Protein AF-A0A351YDF7-F1 (afdb_monomer_lite)

Sequence (117 aa):
TDFERWIYVLKNMEKLQRLPFKARNAVFQRLEQIVDIAAMSKEDRMKYDESIKVYRDKLAVTAYAEEKGRAEGLAEGMEKGQEERLKNARGMKAAGIATDLIAQITGLSPEAVEQLT

Foldseek 3Di:
DVVVVVVVCVVCVVVLVVDDPVVSVVVVVVVVVVCVQVVDDPVVVVVVVVVVVVVVVVVVVVVVVVVVVVVVVVVVVVVVLVVVLLVVLLVCVVVVHDLVVSCVVSVNDSVVSVPRD

Secondary structure (DSSP, 8-state):
-HHHHHHHHHHTHHHHHTS-HHHHHHHHHHHHHHHHHHSS-HHHHHHHHHHHHHHHHHHHHHHHHHHHHHHHHHHHHHHHHHHHHHHHHHHHHHTT--HHHHHHHHT--HHHHHT--

pLDDT: mean 85.79, std 12.12, range [59.44, 98.5]

Structure (mmCIF, N/CA/C/O backbone):
data_AF-A0A351YDF7-F1
#
_entry.id   AF-A0A351YDF7-F1
#
loop_
_atom_site.group_PDB
_atom_site.id
_atom_site.type_symbol
_atom_site.label_atom_id
_atom_site.label_alt_id
_atom_site.label_comp_id
_atom_site.label_asym_id
_atom_site.label_entity_id
_atom_site.label_seq_id
_atom_site.pdbx_PDB_ins_code
_atom_site.Cartn_x
_atom_site.Cartn_y
_atom_site.Cartn_z
_atom_site.occupancy
_atom_site.B_iso_or_equiv
_atom_site.auth_seq_id
_atom_site.auth_comp_id
_atom_site.auth_asym_id
_atom_site.auth_atom_id
_atom_site.pdbx_PDB_model_num
ATOM 1 N N . THR A 1 1 ? 19.325 -15.451 -35.420 1.00 68.62 1 THR A N 1
ATOM 2 C CA . THR A 1 1 ? 19.918 -14.225 -34.827 1.00 68.62 1 THR A CA 1
ATOM 3 C C . THR A 1 1 ? 19.257 -12.984 -35.415 1.00 68.62 1 THR A C 1
ATOM 5 O O . THR A 1 1 ? 18.561 -13.106 -36.420 1.00 68.62 1 THR A O 1
ATOM 8 N N . ASP A 1 2 ? 19.441 -11.793 -34.832 1.00 63.03 2 ASP A N 1
ATOM 9 C CA . ASP A 1 2 ? 18.916 -10.549 -35.433 1.00 63.03 2 ASP A CA 1
ATOM 10 C C . ASP A 1 2 ? 19.488 -10.316 -36.838 1.00 63.03 2 ASP A C 1
ATOM 12 O O . ASP A 1 2 ? 18.772 -9.888 -37.737 1.00 63.03 2 ASP A O 1
ATOM 16 N N . PHE A 1 3 ? 20.731 -10.743 -37.071 1.00 59.44 3 PHE A N 1
ATOM 17 C CA . PHE A 1 3 ? 21.356 -10.775 -38.391 1.00 59.44 3 PHE A CA 1
ATOM 18 C C . PHE A 1 3 ? 20.570 -11.620 -39.415 1.00 59.44 3 PHE A C 1
ATOM 20 O O . PHE A 1 3 ? 20.292 -11.156 -40.516 1.00 59.44 3 PHE A O 1
ATOM 27 N N . GLU A 1 4 ? 20.126 -12.829 -39.061 1.00 68.88 4 GLU A N 1
ATOM 28 C CA . GLU A 1 4 ? 19.315 -13.672 -39.959 1.00 68.88 4 GLU A CA 1
ATOM 29 C C . GLU A 1 4 ? 17.933 -13.071 -40.247 1.00 68.88 4 GLU A C 1
ATOM 31 O O . GLU A 1 4 ? 17.423 -13.199 -41.362 1.00 68.88 4 GLU A O 1
ATOM 36 N N . ARG A 1 5 ? 17.339 -12.376 -39.268 1.00 73.50 5 ARG A N 1
ATOM 37 C CA . ARG A 1 5 ? 16.070 -11.653 -39.447 1.00 73.50 5 ARG A CA 1
ATOM 38 C C . ARG A 1 5 ? 16.239 -10.480 -40.413 1.00 73.50 5 ARG A C 1
ATOM 40 O O . ARG A 1 5 ? 15.406 -10.314 -41.300 1.00 73.50 5 ARG A O 1
ATOM 47 N N . TRP A 1 6 ? 17.340 -9.734 -40.310 1.00 70.62 6 TRP A N 1
ATOM 48 C CA . TRP A 1 6 ? 17.693 -8.671 -41.257 1.00 70.62 6 TRP A CA 1
ATOM 49 C C . TRP A 1 6 ? 17.908 -9.202 -42.673 1.00 70.62 6 TRP A C 1
ATOM 51 O O . TRP A 1 6 ? 17.323 -8.682 -43.623 1.00 70.62 6 TRP A O 1
ATOM 61 N N . ILE A 1 7 ? 18.663 -10.293 -42.823 1.00 76.62 7 ILE A N 1
ATOM 62 C CA . ILE A 1 7 ? 18.855 -10.953 -44.120 1.00 76.62 7 ILE A CA 1
ATOM 63 C C . ILE A 1 7 ? 17.520 -11.445 -44.695 1.00 76.62 7 ILE A C 1
ATOM 65 O O . ILE A 1 7 ? 17.286 -11.313 -45.896 1.00 76.62 7 ILE A O 1
ATOM 69 N N . TYR A 1 8 ? 16.619 -11.972 -43.865 1.00 80.19 8 TYR A N 1
ATOM 70 C CA . TYR A 1 8 ? 15.289 -12.392 -44.305 1.00 80.19 8 TYR A CA 1
ATOM 71 C C . TYR A 1 8 ? 14.435 -11.214 -44.795 1.00 80.19 8 TYR A C 1
ATOM 73 O O . TYR A 1 8 ? 13.813 -11.320 -45.854 1.00 80.19 8 TYR A O 1
ATOM 81 N N . VAL A 1 9 ? 14.423 -10.089 -44.073 1.00 76.38 9 VAL A N 1
ATOM 82 C CA . VAL A 1 9 ? 13.707 -8.870 -44.485 1.00 76.38 9 VAL A CA 1
ATOM 83 C C . VAL A 1 9 ? 14.245 -8.365 -45.823 1.00 76.38 9 VAL A C 1
ATOM 85 O O . VAL A 1 9 ? 13.465 -8.187 -46.758 1.00 76.38 9 VAL A O 1
ATOM 88 N N . LEU A 1 10 ? 15.570 -8.237 -45.955 1.00 75.00 10 LEU A N 1
ATOM 89 C CA . LEU A 1 10 ? 16.22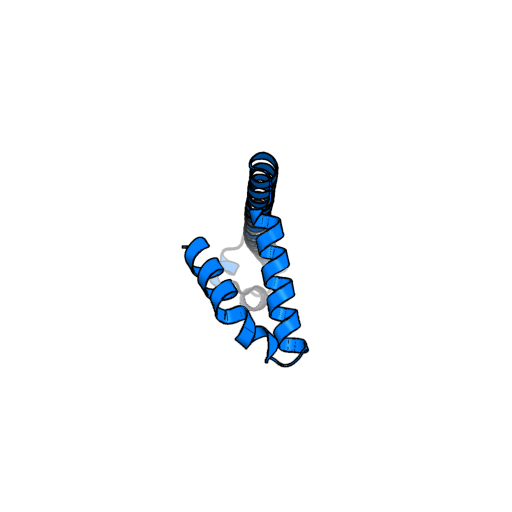7 -7.776 -47.182 1.00 75.00 10 LEU A CA 1
ATOM 90 C C . LEU A 1 10 ? 15.926 -8.689 -48.380 1.00 75.00 10 LEU A C 1
ATOM 92 O O . LEU A 1 10 ? 15.593 -8.207 -49.461 1.00 75.00 10 LEU A O 1
ATOM 96 N N . LYS A 1 11 ? 15.946 -10.012 -48.178 1.00 80.62 11 LYS A N 1
ATOM 97 C CA . LYS A 1 11 ? 15.604 -10.999 -49.217 1.00 80.62 11 LYS A CA 1
ATOM 98 C C . LYS A 1 11 ? 14.139 -10.956 -49.656 1.00 80.62 11 LYS A C 1
ATOM 100 O O . LYS A 1 11 ? 13.825 -11.420 -50.746 1.00 80.62 11 LYS A O 1
ATOM 105 N N . ASN A 1 12 ? 13.236 -10.428 -48.831 1.00 82.12 12 ASN A N 1
ATOM 106 C CA . ASN A 1 12 ? 11.803 -10.362 -49.128 1.00 82.12 12 ASN A CA 1
ATOM 107 C C . ASN A 1 12 ? 11.315 -8.931 -49.435 1.00 82.12 12 ASN A C 1
ATOM 109 O O . ASN A 1 12 ? 10.106 -8.699 -49.491 1.00 82.12 12 ASN A O 1
ATOM 113 N N . MET A 1 13 ? 12.224 -7.985 -49.700 1.00 74.75 13 MET A N 1
ATOM 114 C CA . MET A 1 13 ? 11.905 -6.575 -49.984 1.00 74.75 13 MET A CA 1
ATOM 115 C C . MET A 1 13 ? 10.949 -6.375 -51.165 1.00 74.75 13 MET A C 1
ATOM 117 O O . MET A 1 13 ? 10.066 -5.521 -51.116 1.00 74.75 13 MET A O 1
ATOM 121 N N . GLU A 1 14 ? 11.060 -7.199 -52.207 1.00 76.94 14 GLU A N 1
ATOM 122 C CA . GLU A 1 14 ? 10.157 -7.148 -53.362 1.00 76.94 14 GLU A CA 1
ATOM 123 C C . GLU A 1 14 ? 8.704 -7.476 -52.970 1.00 76.94 14 GLU A C 1
ATOM 125 O O . GLU A 1 14 ? 7.753 -6.868 -53.460 1.00 76.94 14 GLU A O 1
ATOM 130 N N . LYS A 1 15 ? 8.513 -8.394 -52.014 1.00 79.06 15 LYS A N 1
ATOM 131 C CA . LYS A 1 15 ? 7.184 -8.738 -51.488 1.00 79.06 15 LYS A CA 1
ATOM 132 C C . LYS A 1 15 ? 6.622 -7.614 -50.620 1.00 79.06 15 LYS A C 1
ATOM 134 O O . LYS A 1 15 ? 5.419 -7.372 -50.653 1.00 79.06 15 LYS A O 1
ATOM 139 N N . LEU A 1 16 ? 7.485 -6.893 -49.900 1.00 72.38 16 LEU A N 1
ATOM 140 C CA . LEU A 1 16 ? 7.093 -5.713 -49.124 1.00 72.38 16 LEU A CA 1
ATOM 141 C C . LEU A 1 16 ? 6.601 -4.571 -50.024 1.00 72.38 16 LEU A C 1
ATOM 143 O O . LEU A 1 16 ? 5.690 -3.841 -49.637 1.00 72.38 16 LEU A O 1
ATOM 147 N N . GLN A 1 17 ? 7.133 -4.443 -51.245 1.00 68.38 17 GLN A N 1
ATOM 148 C CA . GLN A 1 17 ? 6.652 -3.447 -52.209 1.00 68.38 17 GLN A CA 1
ATOM 149 C C . GLN A 1 17 ? 5.219 -3.704 -52.688 1.00 68.38 17 GLN A C 1
ATOM 151 O O . GLN A 1 17 ? 4.511 -2.742 -52.988 1.00 68.38 17 GLN A O 1
ATOM 156 N N . ARG A 1 18 ? 4.782 -4.972 -52.700 1.00 79.31 18 ARG A N 1
ATOM 157 C CA . ARG A 1 18 ? 3.436 -5.406 -53.114 1.00 79.31 18 ARG A CA 1
ATOM 158 C C . ARG A 1 18 ? 2.368 -5.239 -52.027 1.00 79.31 18 ARG A C 1
ATOM 160 O O . ARG A 1 18 ? 1.192 -5.466 -52.297 1.00 79.31 18 ARG A O 1
ATOM 167 N N . LEU A 1 19 ? 2.753 -4.861 -50.805 1.00 77.69 19 LEU A N 1
ATOM 168 C CA . LEU A 1 19 ? 1.805 -4.628 -49.718 1.00 77.69 19 LEU A CA 1
ATOM 169 C C . LEU A 1 19 ? 1.017 -3.321 -49.919 1.00 77.69 19 LEU A C 1
ATOM 171 O O . LEU A 1 19 ? 1.569 -2.340 -50.428 1.00 77.69 19 LEU A O 1
ATOM 175 N N . PRO A 1 20 ? -0.241 -3.256 -49.437 1.00 81.00 20 PRO A N 1
ATOM 176 C CA . PRO A 1 20 ? -0.983 -2.005 -49.356 1.00 81.00 20 PRO A CA 1
ATOM 177 C C . PRO A 1 20 ? -0.181 -0.944 -48.600 1.00 81.00 20 PRO A C 1
ATOM 179 O O . PRO A 1 20 ? 0.461 -1.245 -47.590 1.00 81.00 20 PRO A O 1
ATOM 182 N N . PHE A 1 21 ? -0.261 0.310 -49.051 1.00 69.94 21 PHE A N 1
ATOM 183 C CA . PHE A 1 21 ? 0.557 1.421 -48.550 1.00 69.94 21 PHE A CA 1
ATOM 184 C C . PHE A 1 21 ? 0.610 1.509 -47.014 1.00 69.94 21 PHE A C 1
ATOM 186 O O . PHE A 1 21 ? 1.689 1.657 -46.447 1.00 69.94 21 PHE A O 1
ATOM 193 N N . LYS A 1 22 ? -0.530 1.335 -46.330 1.00 73.81 22 LYS A N 1
ATOM 194 C CA . LYS A 1 22 ? -0.612 1.374 -44.859 1.00 73.81 22 LYS A CA 1
ATOM 195 C C . LYS A 1 22 ? 0.183 0.254 -44.173 1.00 73.81 22 LYS A C 1
ATOM 197 O O . LYS A 1 22 ? 0.869 0.516 -43.192 1.00 73.81 22 LYS A O 1
ATOM 202 N N . ALA A 1 23 ? 0.121 -0.972 -44.694 1.00 72.06 23 ALA A N 1
ATOM 203 C CA . ALA A 1 23 ? 0.849 -2.116 -44.141 1.00 72.06 23 ALA A CA 1
ATOM 204 C C . ALA A 1 23 ? 2.354 -2.002 -44.414 1.00 72.06 23 ALA A C 1
ATOM 206 O O . ALA A 1 23 ? 3.173 -2.263 -43.538 1.00 72.06 23 ALA A O 1
ATOM 207 N N . ARG A 1 24 ? 2.711 -1.531 -45.613 1.00 73.88 24 ARG A N 1
ATOM 208 C CA . ARG A 1 24 ? 4.094 -1.245 -45.991 1.00 73.88 24 ARG A CA 1
ATOM 209 C C . ARG A 1 24 ? 4.715 -0.183 -45.078 1.00 73.88 24 ARG A C 1
ATOM 211 O O . ARG A 1 24 ? 5.797 -0.399 -44.547 1.00 73.88 24 ARG A O 1
ATOM 218 N N . ASN A 1 25 ? 4.007 0.921 -44.842 1.00 73.44 25 ASN A N 1
ATOM 219 C CA . ASN A 1 25 ? 4.482 2.013 -43.991 1.00 73.44 25 ASN A CA 1
ATOM 220 C C . ASN A 1 25 ? 4.722 1.568 -42.536 1.00 73.44 25 ASN A C 1
ATOM 222 O O . ASN A 1 25 ? 5.747 1.898 -41.951 1.00 73.44 25 ASN A O 1
ATOM 226 N N . ALA A 1 26 ? 3.825 0.750 -41.974 1.00 75.62 26 ALA A N 1
ATOM 227 C CA . ALA A 1 26 ? 3.981 0.222 -40.616 1.00 75.62 26 ALA A CA 1
ATOM 228 C C . ALA A 1 26 ? 5.229 -0.669 -40.452 1.00 75.62 26 ALA A C 1
ATOM 230 O O . ALA A 1 26 ? 5.882 -0.640 -39.408 1.00 75.62 26 ALA A O 1
ATOM 231 N N . VAL A 1 27 ? 5.583 -1.445 -41.485 1.00 73.50 27 VAL A N 1
ATOM 232 C CA . VAL A 1 27 ? 6.805 -2.265 -41.491 1.00 73.50 27 VAL A CA 1
ATOM 233 C C . VAL A 1 27 ? 8.053 -1.381 -41.556 1.00 73.50 27 VAL A C 1
ATOM 235 O O . VAL A 1 27 ? 8.986 -1.611 -40.793 1.00 73.50 27 VAL A O 1
ATOM 238 N N . PHE A 1 28 ? 8.065 -0.345 -42.398 1.00 73.25 28 PHE A N 1
ATOM 239 C CA . PHE A 1 28 ? 9.208 0.571 -42.502 1.00 73.25 28 PHE A CA 1
ATOM 240 C C . PHE A 1 28 ? 9.446 1.385 -41.227 1.00 73.25 28 PHE A C 1
ATOM 242 O O . PHE A 1 28 ? 10.584 1.454 -40.777 1.00 73.25 28 PHE A O 1
ATOM 249 N N . GLN A 1 29 ? 8.391 1.882 -40.576 1.00 74.31 29 GLN A N 1
ATOM 250 C CA . GLN A 1 29 ? 8.515 2.589 -39.293 1.00 74.31 29 GLN A CA 1
ATOM 251 C C . GLN A 1 29 ? 9.124 1.710 -38.190 1.00 74.31 29 GLN A C 1
ATOM 253 O O . GLN A 1 29 ? 9.931 2.172 -37.387 1.00 74.31 29 GLN A O 1
ATOM 258 N N . ARG A 1 30 ? 8.768 0.420 -38.148 1.00 69.88 30 ARG A N 1
ATOM 259 C CA . ARG A 1 30 ? 9.381 -0.534 -37.210 1.00 69.88 30 ARG A CA 1
ATOM 260 C C . ARG A 1 30 ? 10.848 -0.797 -37.541 1.00 69.88 30 ARG A C 1
ATOM 262 O O . ARG A 1 30 ? 11.643 -0.943 -36.622 1.00 69.88 30 ARG A O 1
ATOM 269 N N . LEU A 1 31 ? 11.206 -0.871 -38.823 1.00 70.00 31 LEU A N 1
ATOM 270 C CA . LEU A 1 31 ? 12.594 -1.070 -39.243 1.00 70.00 31 LEU A CA 1
ATOM 271 C C . LEU A 1 31 ? 13.461 0.152 -38.918 1.00 70.00 31 LEU A C 1
ATOM 273 O O . LEU A 1 31 ? 14.552 -0.047 -38.398 1.00 70.00 31 LEU A O 1
ATOM 277 N N . GLU A 1 32 ? 12.970 1.377 -39.131 1.00 65.56 32 GLU A N 1
ATOM 278 C CA . GLU A 1 32 ? 13.661 2.617 -38.729 1.00 65.56 32 GLU A CA 1
ATOM 279 C C . GLU A 1 32 ? 13.977 2.624 -37.231 1.00 65.56 32 GLU A C 1
ATOM 281 O O . GLU A 1 32 ? 15.131 2.786 -36.853 1.00 65.56 32 GLU A O 1
ATOM 286 N N . GLN A 1 33 ? 12.995 2.313 -36.380 1.00 65.00 33 GLN A N 1
ATOM 287 C CA . GLN A 1 33 ? 13.200 2.250 -34.927 1.00 65.00 33 GLN A CA 1
ATOM 288 C C . GLN A 1 33 ? 14.258 1.217 -34.505 1.00 65.00 33 GLN A C 1
ATOM 290 O O . GLN A 1 33 ? 14.993 1.434 -33.544 1.00 65.00 33 GLN A O 1
ATOM 295 N N . ILE A 1 34 ? 14.337 0.073 -35.196 1.00 65.38 34 ILE A N 1
ATOM 296 C CA . ILE A 1 34 ? 15.332 -0.966 -34.886 1.00 65.38 34 ILE A CA 1
ATOM 297 C C . ILE A 1 34 ? 16.718 -0.552 -35.402 1.00 65.38 34 ILE A C 1
ATOM 299 O O . ILE A 1 34 ? 17.711 -0.816 -34.726 1.00 65.38 34 ILE A O 1
ATOM 303 N N . VAL A 1 35 ? 16.797 0.097 -36.570 1.00 63.12 35 VAL A N 1
ATOM 304 C CA . VAL A 1 35 ? 18.053 0.646 -37.103 1.00 63.12 35 VAL A CA 1
ATOM 305 C C . VAL A 1 35 ? 18.587 1.742 -36.189 1.00 63.12 35 VAL A C 1
ATOM 307 O O . VAL A 1 35 ? 19.770 1.698 -35.881 1.00 63.12 35 VAL A O 1
ATOM 310 N N . ASP A 1 36 ? 17.741 2.636 -35.675 1.00 63.09 36 ASP A N 1
ATOM 311 C CA . ASP A 1 36 ? 18.158 3.693 -34.745 1.00 63.09 36 ASP A CA 1
ATOM 312 C C . ASP A 1 36 ? 18.793 3.123 -33.472 1.00 63.09 36 ASP A C 1
ATOM 314 O O . ASP A 1 36 ? 19.830 3.608 -33.032 1.00 63.09 36 ASP A O 1
ATOM 318 N N . ILE A 1 37 ? 18.233 2.043 -32.915 1.00 60.75 37 ILE A N 1
ATOM 319 C CA . ILE A 1 37 ? 18.771 1.378 -31.716 1.00 60.75 37 ILE A CA 1
ATOM 320 C C . ILE A 1 37 ? 20.043 0.568 -32.034 1.00 60.75 37 ILE A C 1
ATOM 322 O O . ILE A 1 37 ? 20.966 0.505 -31.221 1.00 60.75 37 ILE A O 1
ATOM 326 N N . ALA A 1 38 ? 20.118 -0.067 -33.208 1.00 63.22 38 ALA A N 1
ATOM 327 C CA . ALA A 1 38 ? 21.276 -0.864 -33.622 1.00 63.22 38 ALA A CA 1
ATOM 328 C C . ALA A 1 38 ? 22.461 -0.012 -34.115 1.00 63.22 38 ALA A C 1
ATOM 330 O O . ALA A 1 38 ? 23.604 -0.459 -34.026 1.00 63.22 38 ALA A O 1
ATOM 331 N N . ALA A 1 39 ? 22.191 1.193 -34.623 1.00 66.44 39 ALA A N 1
ATOM 332 C CA . ALA A 1 39 ? 23.178 2.167 -35.083 1.00 66.44 39 ALA A CA 1
ATOM 333 C C . ALA A 1 39 ? 23.747 3.032 -33.946 1.00 66.44 39 ALA A C 1
ATOM 335 O O . ALA A 1 39 ? 24.691 3.789 -34.179 1.00 66.44 39 ALA A O 1
ATOM 336 N N . MET A 1 40 ? 23.209 2.917 -32.725 1.00 69.00 40 MET A N 1
ATOM 337 C CA . MET A 1 40 ? 23.759 3.600 -31.556 1.00 69.00 40 MET A CA 1
ATOM 338 C C . MET A 1 40 ? 25.225 3.219 -31.358 1.00 69.00 40 MET A C 1
ATOM 340 O O . MET A 1 40 ? 25.600 2.042 -31.430 1.00 69.00 40 MET A O 1
ATOM 344 N N . SER A 1 41 ? 26.059 4.213 -31.042 1.00 77.00 41 SER A N 1
ATOM 345 C CA . SER A 1 41 ? 27.410 3.930 -30.575 1.00 77.00 41 SER A CA 1
ATOM 346 C C . SER A 1 41 ? 27.338 3.067 -29.308 1.00 77.00 41 SER A C 1
ATOM 348 O O . SER A 1 41 ? 26.346 3.081 -28.572 1.00 77.00 41 SER A O 1
ATOM 350 N N . LYS A 1 42 ? 28.398 2.304 -29.019 1.00 78.19 42 LYS A N 1
ATOM 351 C CA . LYS A 1 42 ? 28.466 1.512 -27.779 1.00 78.19 42 LYS A CA 1
ATOM 352 C C . LYS A 1 42 ? 28.197 2.383 -26.544 1.00 78.19 42 LYS A C 1
ATOM 354 O O . LYS A 1 42 ? 27.549 1.924 -25.611 1.00 78.19 42 LYS A O 1
ATOM 359 N N . GLU A 1 43 ? 28.672 3.625 -26.564 1.00 80.69 43 GLU A N 1
ATOM 360 C CA . GLU A 1 43 ? 28.475 4.589 -25.485 1.00 80.69 43 GLU A CA 1
ATOM 361 C C . GLU A 1 43 ? 27.007 5.021 -25.356 1.00 80.69 43 GLU A C 1
ATOM 363 O O . GLU A 1 43 ? 26.458 5.005 -24.255 1.00 80.69 43 GLU A O 1
ATOM 368 N N . ASP A 1 44 ? 26.336 5.332 -26.466 1.00 75.81 44 ASP A N 1
ATOM 369 C CA . ASP A 1 44 ? 24.928 5.743 -26.432 1.00 75.81 44 ASP A CA 1
ATOM 370 C C . ASP A 1 44 ? 24.015 4.582 -26.032 1.00 75.81 44 ASP A C 1
ATOM 372 O O . ASP A 1 44 ? 23.057 4.772 -25.282 1.00 75.81 44 ASP A O 1
ATOM 376 N N . ARG A 1 45 ? 24.335 3.359 -26.469 1.00 77.94 45 ARG A N 1
ATOM 377 C CA . ARG A 1 45 ? 23.615 2.154 -26.048 1.00 77.94 45 ARG A CA 1
ATOM 378 C C . ARG A 1 45 ? 23.768 1.901 -24.548 1.00 77.94 45 ARG A C 1
ATOM 380 O O . ARG A 1 45 ? 22.790 1.558 -23.895 1.00 77.94 45 ARG A O 1
ATOM 387 N N . MET A 1 46 ? 24.961 2.121 -23.989 1.00 79.75 46 MET A N 1
ATOM 388 C CA . MET A 1 46 ? 25.182 2.034 -22.541 1.00 79.75 46 MET A CA 1
ATOM 389 C C . MET A 1 46 ? 24.359 3.078 -21.776 1.00 79.75 46 MET A C 1
ATOM 391 O O . MET A 1 46 ? 23.714 2.723 -20.792 1.00 79.75 46 MET A O 1
ATOM 395 N N . LYS A 1 47 ? 24.315 4.332 -22.250 1.00 78.00 47 LYS A N 1
ATOM 396 C CA . LYS A 1 47 ? 23.470 5.391 -21.661 1.00 78.00 47 LYS A CA 1
ATOM 397 C C . LYS A 1 47 ? 21.984 5.035 -21.733 1.00 78.00 47 LYS A C 1
ATOM 399 O O . LYS A 1 47 ? 21.244 5.257 -20.776 1.00 78.00 47 LYS A O 1
ATOM 404 N N . TYR A 1 48 ? 21.544 4.460 -22.850 1.00 75.69 48 TYR A N 1
ATOM 405 C CA . TYR A 1 48 ? 20.172 3.992 -23.009 1.00 75.69 48 TYR A CA 1
ATOM 406 C C . TYR A 1 48 ? 19.840 2.861 -22.029 1.00 75.69 48 TYR A C 1
ATOM 408 O O . TYR A 1 48 ? 18.869 2.976 -21.282 1.00 75.69 48 TYR A O 1
ATOM 416 N N . ASP A 1 49 ? 20.664 1.815 -21.957 1.00 79.50 49 ASP A N 1
ATOM 417 C CA . ASP A 1 49 ? 20.460 0.692 -21.036 1.00 79.50 49 ASP A CA 1
ATOM 418 C C . ASP A 1 49 ? 20.470 1.153 -19.566 1.00 79.50 49 ASP A C 1
ATOM 420 O O . ASP A 1 49 ? 19.634 0.718 -18.767 1.00 79.50 49 ASP A O 1
ATOM 424 N N . GLU A 1 50 ? 21.353 2.093 -19.213 1.00 85.62 50 GLU A N 1
ATOM 425 C CA . GLU A 1 50 ? 21.376 2.734 -17.896 1.00 85.62 50 GLU A CA 1
ATOM 426 C C . GLU A 1 50 ? 20.080 3.504 -17.620 1.00 85.62 50 GLU A C 1
ATOM 428 O O . GLU A 1 50 ? 19.482 3.336 -16.557 1.00 85.62 50 GLU A O 1
ATOM 433 N N . SER A 1 51 ? 19.580 4.281 -18.586 1.00 80.88 51 SER A N 1
ATOM 434 C CA . SER A 1 51 ? 18.317 5.014 -18.437 1.00 80.88 51 SER A CA 1
ATOM 435 C C . SER A 1 51 ? 17.124 4.078 -18.204 1.00 80.88 51 SER A C 1
ATOM 437 O O . SER A 1 51 ? 16.277 4.346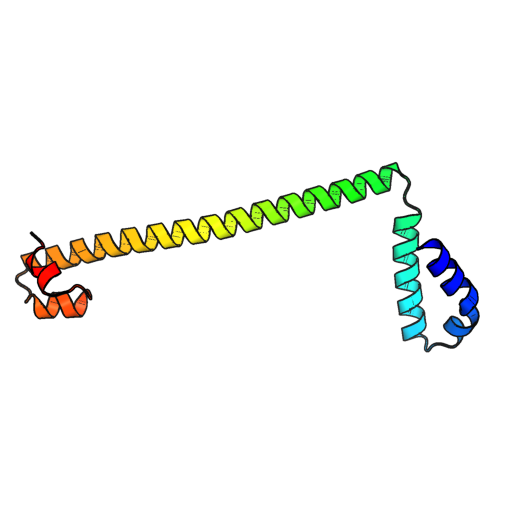 -17.347 1.00 80.88 51 SER A O 1
ATOM 439 N N . ILE A 1 52 ? 17.091 2.932 -18.894 1.00 82.50 52 ILE A N 1
ATOM 440 C CA . ILE A 1 52 ? 16.065 1.902 -18.709 1.00 82.50 52 ILE A CA 1
ATOM 441 C C . ILE A 1 52 ? 16.187 1.264 -17.325 1.00 82.50 52 ILE A C 1
ATOM 443 O O . ILE A 1 52 ? 15.167 1.028 -16.672 1.00 82.50 52 ILE A O 1
ATOM 447 N N . LYS A 1 53 ? 17.411 1.004 -16.854 1.00 89.69 53 LYS A N 1
ATOM 448 C CA . LYS A 1 53 ? 17.652 0.500 -15.498 1.00 89.69 53 LYS A CA 1
ATOM 449 C C . LYS A 1 53 ? 17.139 1.490 -14.452 1.00 89.69 53 LYS A C 1
ATOM 451 O O . LYS A 1 53 ? 16.345 1.096 -13.605 1.00 89.69 53 LYS A O 1
ATOM 456 N N . VAL A 1 54 ? 17.521 2.765 -14.542 1.00 88.19 54 VAL A N 1
ATOM 457 C CA . VAL A 1 54 ? 17.070 3.811 -13.608 1.00 88.19 54 VAL A CA 1
ATOM 458 C C . VAL A 1 54 ? 15.546 3.925 -13.602 1.00 88.19 54 VAL A C 1
ATOM 460 O O . VAL A 1 54 ? 14.935 4.012 -12.537 1.00 88.19 54 VAL A O 1
ATOM 463 N N . TYR A 1 55 ? 14.917 3.881 -14.777 1.00 85.06 55 TYR A N 1
ATOM 464 C CA . TYR A 1 55 ? 13.462 3.912 -14.887 1.00 85.06 55 TYR A CA 1
ATOM 465 C C . TYR A 1 55 ? 12.799 2.717 -14.185 1.00 85.06 55 TYR A C 1
ATOM 467 O O . TYR A 1 55 ? 11.846 2.903 -13.428 1.00 85.06 55 TYR A O 1
ATOM 475 N N . ARG A 1 56 ? 13.317 1.499 -14.392 1.00 85.88 56 ARG A N 1
ATOM 476 C CA . ARG A 1 56 ? 12.804 0.277 -13.749 1.00 85.88 56 ARG A CA 1
ATOM 477 C C . ARG A 1 56 ? 13.003 0.289 -12.239 1.00 85.88 56 ARG A C 1
ATOM 479 O O . ARG A 1 56 ? 12.068 -0.045 -11.519 1.00 85.88 56 ARG A O 1
ATOM 486 N N . ASP A 1 57 ? 14.176 0.711 -11.774 1.00 94.88 57 ASP A N 1
ATOM 487 C CA . ASP A 1 57 ? 14.482 0.827 -10.346 1.00 94.88 57 ASP A CA 1
ATOM 488 C C . ASP A 1 57 ? 13.514 1.816 -9.684 1.00 94.88 57 ASP A C 1
ATOM 490 O O . ASP A 1 57 ? 12.904 1.504 -8.662 1.00 94.88 57 ASP A O 1
ATOM 494 N N . LYS A 1 58 ? 13.287 2.977 -10.313 1.00 92.56 58 LYS A N 1
ATOM 495 C CA . LYS A 1 58 ? 12.314 3.965 -9.833 1.00 92.56 58 LYS A CA 1
ATOM 496 C C . LYS A 1 58 ? 10.900 3.390 -9.785 1.00 92.56 58 LYS A C 1
ATOM 498 O O . LYS A 1 58 ? 10.220 3.560 -8.779 1.00 92.56 58 LYS A O 1
ATOM 503 N N . LEU A 1 59 ? 10.469 2.704 -10.844 1.00 89.50 59 LEU A N 1
ATOM 504 C CA . LEU A 1 59 ? 9.140 2.098 -10.904 1.00 89.50 59 LEU A CA 1
ATOM 505 C C . LEU A 1 59 ? 8.940 1.075 -9.776 1.00 89.50 59 LEU A C 1
ATOM 507 O O . LEU A 1 59 ? 7.911 1.103 -9.108 1.00 89.50 59 LEU A O 1
ATOM 511 N N . ALA A 1 60 ? 9.934 0.218 -9.533 1.00 92.94 60 ALA A N 1
ATOM 512 C CA . ALA A 1 60 ? 9.889 -0.780 -8.469 1.00 92.94 60 ALA A CA 1
ATOM 513 C C . ALA A 1 60 ? 9.844 -0.136 -7.074 1.00 92.94 60 ALA A C 1
ATOM 515 O O . ALA A 1 60 ? 9.027 -0.528 -6.244 1.00 92.94 60 ALA A O 1
ATOM 516 N N . VAL A 1 61 ? 10.678 0.881 -6.828 1.00 96.75 61 VAL A N 1
ATOM 517 C CA . VAL A 1 61 ? 10.700 1.611 -5.550 1.00 96.75 61 VAL A CA 1
ATOM 518 C C . VAL A 1 61 ? 9.372 2.321 -5.297 1.00 96.75 61 VAL A C 1
ATOM 520 O O . VAL A 1 61 ? 8.843 2.236 -4.191 1.00 96.75 61 VAL A O 1
ATOM 523 N N . THR A 1 62 ? 8.812 2.996 -6.305 1.00 94.25 62 THR A N 1
ATOM 524 C CA . THR A 1 62 ? 7.521 3.683 -6.172 1.00 94.25 62 THR A CA 1
ATOM 525 C C . THR A 1 62 ? 6.388 2.694 -5.916 1.00 94.25 62 THR A C 1
ATOM 527 O O . THR A 1 62 ? 5.640 2.889 -4.963 1.00 94.25 62 THR A O 1
ATOM 530 N N . ALA A 1 63 ? 6.304 1.604 -6.685 1.00 95.25 63 ALA A N 1
ATOM 531 C CA . ALA A 1 63 ? 5.275 0.584 -6.488 1.00 95.25 63 ALA A CA 1
ATOM 532 C C . ALA A 1 63 ? 5.346 -0.040 -5.084 1.00 95.25 63 ALA A C 1
ATOM 534 O O . ALA A 1 63 ? 4.327 -0.168 -4.409 1.00 95.25 63 ALA A O 1
ATOM 535 N N . TYR A 1 64 ? 6.555 -0.359 -4.613 1.00 97.38 64 TYR A N 1
ATOM 536 C CA . TYR A 1 64 ? 6.757 -0.875 -3.261 1.00 97.38 64 TYR A CA 1
ATOM 537 C C . TYR A 1 64 ? 6.345 0.138 -2.185 1.00 97.38 64 TYR A C 1
ATOM 539 O O . TYR A 1 64 ? 5.690 -0.229 -1.212 1.00 97.38 64 TYR A O 1
ATOM 547 N N . ALA A 1 65 ? 6.703 1.414 -2.351 1.00 98.06 65 ALA A N 1
ATOM 548 C CA . ALA A 1 65 ? 6.340 2.463 -1.401 1.00 98.06 65 ALA A CA 1
ATOM 549 C C . ALA A 1 65 ? 4.818 2.676 -1.323 1.00 98.06 65 ALA A C 1
ATOM 551 O O . ALA A 1 65 ? 4.281 2.818 -0.226 1.00 98.06 65 ALA A O 1
ATOM 552 N N . GLU A 1 66 ? 4.120 2.658 -2.461 1.00 97.69 66 GLU A N 1
ATOM 553 C CA . GLU A 1 66 ? 2.658 2.765 -2.519 1.00 97.69 66 GLU A CA 1
ATOM 554 C C . GLU A 1 66 ? 1.970 1.563 -1.866 1.00 97.69 66 GLU A C 1
ATOM 556 O O . GLU A 1 66 ? 1.051 1.730 -1.060 1.00 97.69 66 GLU A O 1
ATOM 561 N N . GLU A 1 67 ? 2.426 0.345 -2.171 1.00 97.88 67 GLU A N 1
ATOM 562 C CA . GLU A 1 67 ? 1.875 -0.871 -1.575 1.00 97.88 67 GLU A CA 1
ATOM 563 C C . GLU A 1 67 ? 2.083 -0.895 -0.060 1.00 97.88 67 GLU A C 1
ATOM 565 O O . GLU A 1 67 ? 1.131 -1.134 0.689 1.00 97.88 67 GLU A O 1
ATOM 570 N N . LYS A 1 68 ? 3.307 -0.593 0.386 1.00 98.06 68 LYS A N 1
ATOM 571 C CA . LYS A 1 68 ? 3.655 -0.525 1.802 1.00 98.06 68 LYS A CA 1
ATOM 572 C C . LYS A 1 68 ? 2.827 0.537 2.524 1.00 98.06 68 LYS A C 1
ATOM 574 O O . LYS A 1 68 ? 2.200 0.220 3.529 1.00 98.06 68 LYS A O 1
ATOM 579 N N . GLY A 1 69 ? 2.748 1.753 1.982 1.00 98.50 69 GLY A N 1
ATOM 580 C CA . GLY A 1 69 ? 1.971 2.839 2.582 1.00 98.50 69 GLY A CA 1
ATOM 581 C C . GLY A 1 69 ? 0.477 2.519 2.681 1.00 98.50 69 GLY A C 1
ATOM 582 O O . GLY A 1 69 ? -0.157 2.820 3.689 1.00 98.50 69 GLY A O 1
ATOM 583 N N . ARG A 1 70 ? -0.094 1.841 1.677 1.00 98.19 70 ARG A N 1
ATOM 584 C CA . ARG A 1 70 ? -1.487 1.371 1.727 1.00 98.19 70 ARG A CA 1
ATOM 585 C C . ARG A 1 70 ? -1.690 0.292 2.793 1.00 98.19 70 ARG A C 1
ATOM 587 O O . ARG A 1 70 ? -2.710 0.311 3.479 1.0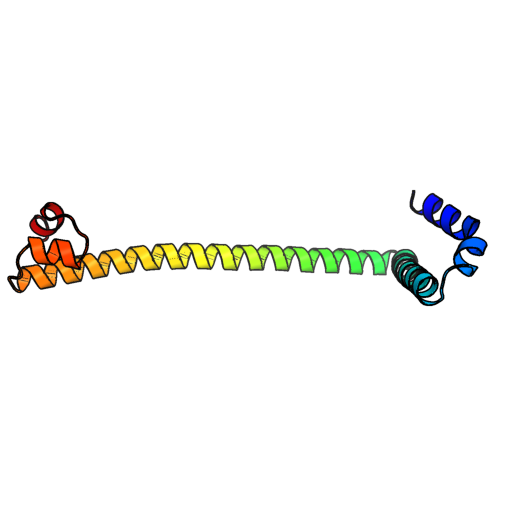0 98.19 70 ARG A O 1
ATOM 594 N N . ALA A 1 71 ? -0.760 -0.654 2.911 1.00 98.19 71 ALA A N 1
ATOM 595 C CA . ALA A 1 71 ? -0.834 -1.719 3.907 1.00 98.19 71 ALA A CA 1
ATOM 596 C C . ALA A 1 71 ? -0.714 -1.167 5.337 1.00 98.19 71 ALA A C 1
ATOM 598 O O . ALA A 1 71 ? -1.550 -1.488 6.179 1.00 98.19 71 ALA A O 1
ATOM 599 N N . GLU A 1 72 ? 0.266 -0.295 5.584 1.00 98.25 72 GLU A N 1
ATOM 600 C CA . GLU A 1 72 ? 0.462 0.380 6.873 1.00 98.25 72 GLU A CA 1
ATOM 601 C C . GLU A 1 72 ? -0.746 1.256 7.225 1.00 98.25 72 GLU A C 1
ATOM 603 O O . GLU A 1 72 ? -1.306 1.121 8.309 1.00 98.25 72 GLU A O 1
ATOM 608 N N . GLY A 1 73 ? -1.236 2.067 6.281 1.00 98.50 73 GLY A N 1
ATOM 609 C CA . GLY A 1 73 ? -2.412 2.910 6.499 1.00 98.50 73 GLY A CA 1
ATOM 610 C C . GLY A 1 73 ? -3.689 2.117 6.801 1.00 98.50 73 GLY A C 1
ATOM 611 O O . GLY A 1 73 ? -4.488 2.534 7.639 1.00 98.50 73 GLY A O 1
ATOM 612 N N . LEU A 1 74 ? -3.883 0.956 6.164 1.00 98.38 74 LEU A N 1
ATOM 613 C CA . LEU A 1 74 ? -5.008 0.071 6.473 1.00 98.38 74 LEU A CA 1
ATOM 614 C C . LEU A 1 74 ? -4.868 -0.549 7.868 1.00 98.38 74 LEU A C 1
ATOM 616 O O . LEU A 1 74 ? -5.847 -0.586 8.610 1.00 98.38 74 LEU A O 1
ATOM 620 N N . ALA A 1 75 ? -3.671 -1.022 8.223 1.00 98.25 75 ALA A N 1
ATOM 621 C CA . ALA A 1 75 ? -3.407 -1.610 9.532 1.00 98.25 75 ALA A CA 1
ATOM 622 C C . ALA A 1 75 ? -3.627 -0.587 10.658 1.00 98.25 75 ALA A C 1
ATOM 624 O O . ALA A 1 75 ? -4.414 -0.846 11.567 1.00 98.25 75 ALA A O 1
ATOM 625 N N . GLU A 1 76 ? -3.030 0.603 10.543 1.00 98.19 76 GLU A N 1
ATOM 626 C CA . GLU A 1 76 ? -3.234 1.694 11.501 1.00 98.19 76 GLU A CA 1
ATOM 627 C C . GLU A 1 76 ? -4.700 2.136 11.574 1.00 98.19 76 GLU A C 1
ATOM 629 O O . GLU A 1 76 ? -5.212 2.429 12.653 1.00 98.19 76 GLU A O 1
ATOM 634 N N . GLY A 1 77 ? -5.389 2.207 10.431 1.00 98.44 77 GLY A N 1
ATOM 635 C CA . GLY A 1 77 ? -6.800 2.580 10.379 1.00 98.44 77 GLY A CA 1
ATOM 636 C C . GLY A 1 77 ? -7.695 1.580 11.112 1.00 98.44 77 GLY A C 1
ATOM 637 O O . GLY A 1 77 ? -8.606 1.983 11.835 1.00 98.44 77 GLY A O 1
ATOM 638 N N . MET A 1 78 ? -7.411 0.283 10.972 1.00 97.75 78 MET A N 1
ATOM 639 C CA . MET A 1 78 ? -8.122 -0.776 11.691 1.00 97.75 78 MET A CA 1
ATOM 640 C C . MET A 1 78 ? -7.838 -0.740 13.194 1.00 97.75 78 MET A C 1
ATOM 642 O O . MET A 1 78 ? -8.770 -0.879 13.984 1.00 97.75 78 MET A O 1
ATOM 646 N N . GLU A 1 79 ? -6.586 -0.516 13.596 1.00 97.94 79 GLU A N 1
ATOM 647 C CA . GLU A 1 79 ? -6.199 -0.393 15.006 1.00 97.94 79 GLU A CA 1
ATOM 648 C C . GLU A 1 79 ? -6.885 0.809 15.668 1.00 97.94 79 GLU A C 1
ATOM 650 O O . GLU A 1 79 ? -7.628 0.640 16.635 1.00 97.94 79 GLU A O 1
ATOM 655 N N . LYS A 1 80 ? -6.754 2.006 15.081 1.00 98.00 80 LYS A N 1
ATOM 656 C CA . LYS A 1 80 ? -7.411 3.231 15.574 1.00 98.00 80 LYS A CA 1
ATOM 657 C C . LYS A 1 80 ? -8.934 3.085 15.602 1.00 98.00 80 LYS A C 1
ATOM 659 O O . LYS A 1 80 ? -9.586 3.506 16.556 1.00 98.00 80 LYS A O 1
ATOM 664 N N . GLY A 1 81 ? -9.513 2.463 14.573 1.00 97.56 81 GLY A N 1
ATOM 665 C CA . GLY A 1 81 ? -10.945 2.178 14.518 1.00 97.56 81 GLY A CA 1
ATOM 666 C C . GLY A 1 81 ? -11.401 1.241 15.639 1.00 97.56 81 GLY A C 1
ATOM 667 O O . GLY A 1 81 ? -12.444 1.473 16.251 1.00 97.56 81 GLY A O 1
ATOM 668 N N . GLN A 1 82 ? -10.608 0.216 15.953 1.00 96.38 82 GLN A N 1
ATOM 669 C CA . GLN A 1 82 ? -10.881 -0.706 17.052 1.00 96.38 82 GLN A CA 1
ATOM 670 C C . GLN A 1 82 ? -10.780 -0.016 18.419 1.00 96.38 82 GLN A C 1
ATOM 672 O O . GLN A 1 82 ? -11.641 -0.235 19.275 1.00 96.38 82 GLN A O 1
ATOM 677 N N . GLU A 1 83 ? -9.774 0.832 18.625 1.00 96.69 83 GLU A N 1
ATOM 678 C CA . GLU A 1 83 ? -9.611 1.602 19.860 1.00 96.69 83 GLU A CA 1
ATOM 679 C C . GLU A 1 83 ? -10.776 2.570 20.096 1.00 96.69 83 GLU A C 1
ATOM 681 O O . GLU A 1 83 ? -11.384 2.556 21.170 1.00 96.69 83 GLU A O 1
ATOM 686 N N . GLU A 1 84 ? -11.148 3.366 19.088 1.00 97.25 84 GLU A N 1
ATOM 687 C CA . GLU A 1 84 ? -12.280 4.293 19.199 1.00 97.25 84 GLU A CA 1
ATOM 688 C C . GLU A 1 84 ? -13.606 3.541 19.383 1.00 97.25 84 GLU A C 1
ATOM 690 O O . GLU A 1 84 ? -14.456 3.965 20.170 1.00 97.25 84 GLU A O 1
ATOM 695 N N . ARG A 1 85 ? -13.775 2.373 18.749 1.00 97.25 85 ARG A N 1
ATOM 696 C CA . ARG A 1 85 ? -1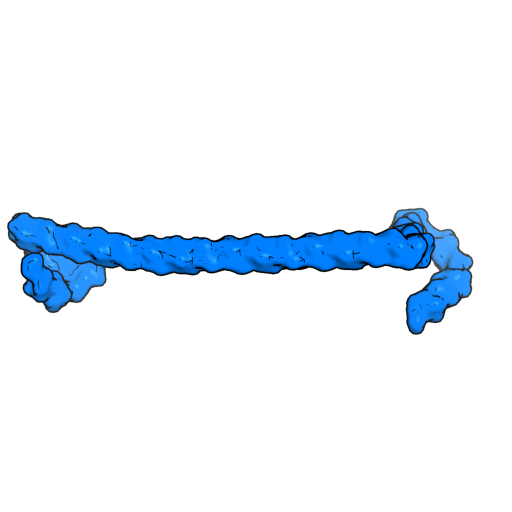4.936 1.496 18.970 1.00 97.25 85 ARG A CA 1
ATOM 697 C C . ARG A 1 85 ? -15.050 1.053 20.428 1.00 97.25 85 ARG A C 1
ATOM 699 O O . ARG A 1 85 ? -16.132 1.150 21.006 1.00 97.25 85 ARG A O 1
ATOM 706 N N . LEU A 1 86 ? -13.948 0.619 21.042 1.00 97.00 86 LEU A N 1
ATOM 707 C CA . LEU A 1 86 ? -13.915 0.215 22.454 1.00 97.00 86 LEU A CA 1
ATOM 708 C C . LEU A 1 86 ? -14.149 1.399 23.399 1.00 97.00 86 LEU A C 1
ATOM 710 O O . LEU A 1 86 ? -14.885 1.279 24.378 1.00 97.00 86 LEU A O 1
ATOM 714 N N . LYS A 1 87 ? -13.557 2.556 23.103 1.00 97.38 87 LYS A N 1
ATOM 715 C CA . LYS A 1 87 ? -13.757 3.796 23.863 1.00 97.38 87 LYS A CA 1
ATOM 716 C C . LYS A 1 87 ? -15.218 4.249 23.837 1.00 97.38 87 LYS A C 1
ATOM 718 O O . LYS A 1 87 ? -15.771 4.567 24.889 1.00 97.38 87 LYS A O 1
ATOM 723 N N . ASN A 1 88 ? -15.860 4.207 22.672 1.00 97.25 88 ASN A N 1
ATOM 724 C CA . ASN A 1 88 ? -17.280 4.523 22.533 1.00 97.25 88 ASN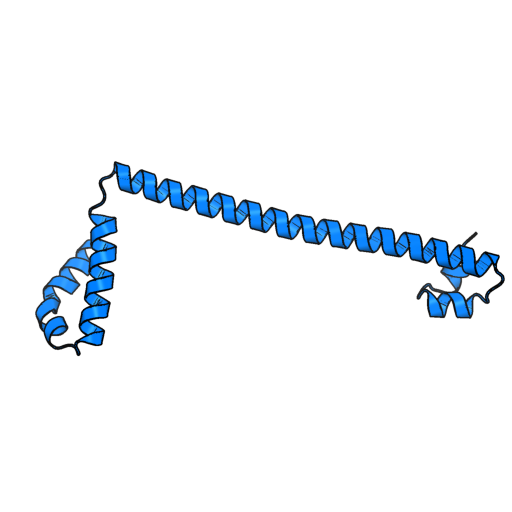 A CA 1
ATOM 725 C C . ASN A 1 88 ? -18.153 3.527 23.303 1.00 97.25 88 ASN A C 1
ATOM 727 O O . ASN A 1 88 ? -19.042 3.951 24.037 1.00 97.25 88 ASN A O 1
ATOM 731 N N . ALA A 1 89 ? -17.864 2.225 23.213 1.00 97.69 89 ALA A N 1
ATOM 732 C CA . ALA A 1 89 ? -18.579 1.198 23.971 1.00 97.69 89 ALA A CA 1
ATOM 733 C C . ALA A 1 89 ? -18.483 1.417 25.495 1.00 97.69 89 ALA A C 1
ATOM 735 O O . ALA A 1 89 ? -19.496 1.336 26.189 1.00 97.69 89 ALA A O 1
ATOM 736 N N . ARG A 1 90 ? -17.297 1.778 26.015 1.00 97.38 90 ARG A N 1
ATOM 737 C CA . ARG A 1 90 ? -17.116 2.160 27.431 1.00 97.38 90 ARG A CA 1
ATOM 738 C C . ARG A 1 90 ? -17.958 3.378 27.803 1.00 97.38 90 ARG A C 1
ATOM 740 O O . ARG A 1 90 ? -18.649 3.358 28.817 1.00 97.38 90 ARG A O 1
ATOM 747 N N . GLY A 1 91 ? -17.947 4.416 26.964 1.00 97.12 91 GLY A N 1
ATOM 748 C CA . GLY A 1 91 ? -18.758 5.618 27.174 1.00 97.12 91 GLY A CA 1
ATOM 749 C C . GLY A 1 91 ? -20.261 5.322 27.204 1.00 97.12 91 GLY A C 1
ATOM 750 O O . GLY A 1 91 ? -20.967 5.800 28.089 1.00 97.12 91 GLY A O 1
ATOM 751 N N . MET A 1 92 ? -20.746 4.479 26.288 1.00 97.00 92 MET A N 1
ATOM 752 C CA . MET A 1 92 ? -22.143 4.036 26.254 1.00 97.00 92 MET A CA 1
ATOM 753 C C . MET A 1 92 ? -22.529 3.262 27.518 1.00 97.00 92 MET A C 1
ATOM 755 O O . MET A 1 92 ? -23.593 3.504 28.089 1.00 97.00 92 MET A O 1
ATOM 759 N N . LYS A 1 93 ? -21.653 2.368 27.986 1.00 95.94 93 LYS A N 1
ATOM 760 C CA . LYS A 1 93 ? -21.877 1.597 29.212 1.00 95.94 93 LYS A CA 1
ATOM 761 C C . LYS A 1 93 ? -21.926 2.496 30.446 1.00 95.94 93 LYS A C 1
ATOM 763 O O . LYS A 1 93 ? -22.839 2.368 31.255 1.00 95.94 93 LYS A O 1
ATOM 768 N N . ALA A 1 94 ? -21.003 3.451 30.556 1.00 96.38 94 ALA A N 1
ATOM 769 C CA . ALA A 1 94 ? -20.996 4.442 31.633 1.00 96.38 94 ALA A CA 1
ATOM 770 C C . ALA A 1 94 ? -22.257 5.328 31.631 1.00 96.38 94 ALA A C 1
ATOM 772 O O . ALA A 1 94 ? -22.711 5.759 32.688 1.00 96.38 94 ALA A O 1
ATOM 773 N N . ALA A 1 95 ? -22.856 5.558 30.459 1.00 97.00 95 ALA A N 1
ATOM 774 C CA . ALA A 1 95 ? -24.131 6.257 30.311 1.00 97.00 95 ALA A CA 1
ATOM 775 C C . ALA A 1 95 ? -25.366 5.391 30.650 1.00 97.00 95 ALA A C 1
ATOM 777 O O . ALA A 1 95 ? -26.492 5.871 30.540 1.00 97.00 95 ALA A O 1
ATOM 778 N N . GLY A 1 96 ? -25.180 4.128 31.054 1.00 95.75 96 GLY A N 1
ATOM 779 C CA . GLY A 1 96 ? -26.263 3.219 31.436 1.00 95.75 96 GLY A CA 1
ATOM 780 C C . GLY A 1 96 ? -27.022 2.601 30.258 1.00 95.75 96 GLY A C 1
ATOM 781 O O . GLY A 1 96 ? -28.134 2.108 30.440 1.00 95.75 96 GLY A O 1
ATOM 782 N N . ILE A 1 97 ? -26.454 2.630 29.048 1.00 96.94 97 ILE A N 1
ATOM 783 C CA . ILE A 1 97 ? -27.055 1.978 27.879 1.00 96.94 97 ILE A CA 1
ATOM 784 C C . ILE A 1 97 ? -26.978 0.454 28.056 1.00 96.94 97 ILE A C 1
ATOM 786 O O . ILE A 1 97 ? -25.968 -0.079 28.515 1.00 96.94 97 ILE A O 1
ATOM 790 N N . ALA A 1 98 ? -28.051 -0.250 27.687 1.00 97.25 98 ALA A N 1
ATOM 791 C CA . ALA A 1 98 ? -28.137 -1.703 27.810 1.00 97.25 98 ALA A CA 1
ATOM 792 C C . ALA A 1 98 ? -27.044 -2.418 26.995 1.00 97.25 98 ALA A C 1
ATOM 794 O O . ALA A 1 98 ? -26.832 -2.097 25.823 1.00 97.25 98 ALA A O 1
ATOM 795 N N . THR A 1 99 ? -26.406 -3.425 27.597 1.00 96.38 99 THR A N 1
ATOM 796 C CA . THR A 1 99 ? -25.326 -4.227 26.994 1.00 96.38 99 THR A CA 1
ATOM 797 C C . THR A 1 99 ? -25.695 -4.765 25.614 1.00 96.38 99 THR A C 1
ATOM 799 O O . THR A 1 99 ? -24.912 -4.612 24.680 1.00 96.38 99 THR A O 1
ATOM 802 N N . ASP A 1 100 ? -26.902 -5.317 25.461 1.00 97.00 100 ASP A N 1
ATOM 803 C CA . ASP A 1 100 ? -27.372 -5.881 24.190 1.00 97.00 100 ASP A CA 1
ATOM 804 C C . ASP A 1 100 ? -27.401 -4.835 23.069 1.00 97.00 100 ASP A C 1
ATOM 806 O O . ASP A 1 100 ? -27.004 -5.104 21.935 1.00 97.00 100 ASP A O 1
ATOM 810 N N . LEU A 1 101 ? -27.814 -3.606 23.397 1.00 97.56 101 LEU A N 1
ATOM 811 C CA . LEU A 1 101 ? -27.867 -2.507 22.439 1.00 97.56 101 LEU A CA 1
ATOM 812 C C . LEU A 1 101 ? -26.460 -2.016 22.074 1.00 97.56 101 LEU A C 1
ATOM 814 O O . LEU A 1 101 ? -26.187 -1.734 20.907 1.00 97.56 101 LEU A O 1
ATOM 818 N N . ILE A 1 102 ? -25.542 -1.952 23.044 1.00 97.69 102 ILE A N 1
ATOM 819 C CA . ILE A 1 102 ? -24.136 -1.607 22.786 1.00 97.69 102 ILE A CA 1
ATOM 820 C C . ILE A 1 102 ? -23.491 -2.662 21.886 1.00 97.69 102 ILE A C 1
ATOM 822 O O . ILE A 1 102 ? -22.829 -2.305 20.911 1.00 97.69 102 ILE A O 1
ATOM 826 N N . ALA A 1 103 ? -23.698 -3.948 22.176 1.00 97.38 103 ALA A N 1
ATOM 827 C CA . ALA A 1 103 ? -23.201 -5.059 21.371 1.00 97.38 103 ALA A CA 1
ATOM 828 C C . ALA A 1 103 ? -23.714 -4.966 19.925 1.00 97.38 103 ALA A C 1
ATOM 830 O O . ALA A 1 103 ? -22.924 -5.031 18.983 1.00 97.38 103 ALA A O 1
ATOM 831 N N . GLN A 1 104 ? -25.010 -4.692 19.743 1.00 97.44 104 GLN A N 1
ATOM 832 C CA . GLN A 1 104 ? -25.613 -4.511 18.423 1.00 97.44 104 GLN A CA 1
ATOM 833 C C . GLN A 1 104 ? -25.019 -3.321 17.649 1.00 97.44 104 GLN A C 1
ATOM 835 O O . GLN A 1 104 ? -24.707 -3.459 16.469 1.00 97.44 104 GLN A O 1
ATOM 840 N N . ILE A 1 105 ? -24.859 -2.156 18.289 1.00 96.50 105 ILE A N 1
ATOM 841 C CA . ILE A 1 105 ? -24.364 -0.932 17.629 1.00 96.50 105 ILE A CA 1
ATOM 842 C C . ILE A 1 105 ? -22.874 -1.042 17.293 1.00 96.50 105 ILE A C 1
ATOM 844 O O . ILE A 1 105 ? -22.434 -0.621 16.225 1.00 96.50 105 ILE A O 1
ATOM 848 N N . THR A 1 106 ? -22.084 -1.579 18.219 1.00 95.94 106 THR A N 1
ATOM 849 C CA . THR A 1 106 ? -20.621 -1.623 18.098 1.00 95.94 106 THR A CA 1
ATOM 850 C C . THR A 1 106 ? -20.126 -2.888 17.402 1.00 95.94 106 THR A C 1
ATOM 852 O O . THR A 1 106 ? -18.962 -2.953 17.007 1.00 95.94 106 THR A O 1
ATOM 855 N N . GLY A 1 107 ? -20.973 -3.908 17.245 1.00 96.25 107 GLY A N 1
ATOM 856 C CA . GLY A 1 107 ? -20.576 -5.220 16.732 1.0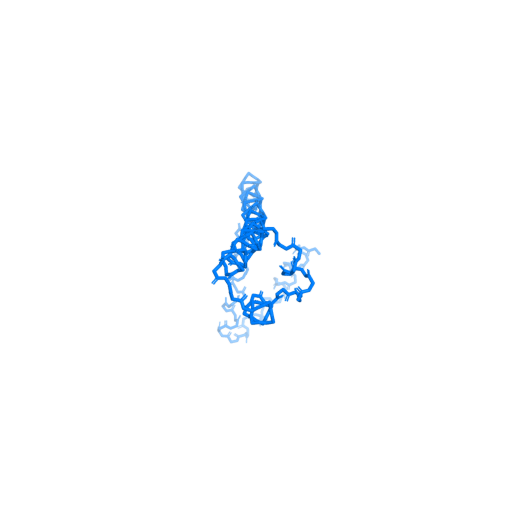0 96.25 107 GLY A CA 1
ATOM 857 C C . GLY A 1 107 ? -19.579 -5.946 17.644 1.00 96.25 107 GLY A C 1
ATOM 858 O O . GLY A 1 107 ? -18.765 -6.732 17.159 1.00 96.25 107 GLY A O 1
ATOM 859 N N . LEU A 1 108 ? -19.558 -5.618 18.938 1.00 95.75 108 LEU A N 1
ATOM 860 C CA . LEU A 1 108 ? -18.852 -6.381 19.969 1.00 95.75 108 LEU A CA 1
ATOM 861 C C . LEU A 1 108 ? -19.762 -7.505 20.476 1.00 95.75 108 LEU A C 1
ATOM 863 O O . LEU A 1 108 ? -20.983 -7.396 20.388 1.00 95.75 108 LEU A O 1
ATOM 867 N N . SER A 1 109 ? -19.184 -8.575 21.025 1.00 96.44 109 SER A N 1
ATOM 868 C CA . SER A 1 109 ? -20.005 -9.581 21.703 1.00 96.44 109 SER A CA 1
ATOM 869 C C . SER A 1 109 ? -20.558 -9.010 23.017 1.00 96.44 109 SER A C 1
ATOM 871 O O . SER A 1 109 ? -19.899 -8.157 23.627 1.00 96.44 109 SER A O 1
ATOM 873 N N . PRO A 1 110 ? -21.736 -9.459 23.480 1.00 94.38 110 PRO A N 1
ATOM 874 C CA . PRO A 1 110 ? -22.275 -9.041 24.773 1.00 94.38 110 PRO A CA 1
ATOM 875 C C . PRO A 1 110 ? -21.274 -9.251 25.917 1.00 94.38 110 PRO A C 1
ATOM 877 O O . PRO A 1 110 ? -21.055 -8.343 26.714 1.00 94.38 110 PRO A O 1
ATOM 880 N N . GLU A 1 111 ? -20.565 -10.384 25.930 1.00 94.88 111 GLU A N 1
ATOM 881 C CA . GLU A 1 111 ? -19.546 -10.704 26.938 1.00 94.88 111 GLU A CA 1
ATOM 882 C C . GLU A 1 111 ? -18.381 -9.708 26.905 1.00 94.88 111 GLU A C 1
ATOM 884 O O . GLU A 1 111 ? -17.890 -9.279 27.950 1.00 94.88 111 GLU A O 1
ATOM 889 N N . ALA A 1 112 ? -17.944 -9.300 25.708 1.00 94.69 112 ALA A N 1
ATOM 890 C CA . ALA A 1 112 ? -16.890 -8.304 25.562 1.00 94.69 112 ALA A CA 1
ATOM 891 C C . ALA A 1 112 ? -17.323 -6.949 26.138 1.00 94.69 112 ALA A C 1
ATOM 893 O O . ALA A 1 112 ? -16.523 -6.288 26.794 1.00 94.69 112 ALA A O 1
ATOM 894 N N . VAL A 1 113 ? -18.585 -6.551 25.939 1.00 95.94 113 VAL A N 1
ATOM 895 C CA . VAL A 1 113 ? -19.150 -5.316 26.506 1.00 95.94 113 VAL A CA 1
ATOM 896 C C . VAL A 1 113 ? -19.294 -5.413 28.031 1.00 95.94 113 VAL A C 1
ATOM 898 O O . VAL A 1 113 ? -19.000 -4.450 28.746 1.00 95.94 113 VAL A O 1
ATOM 901 N N . GLU A 1 114 ? -19.686 -6.567 28.572 1.00 93.38 114 GLU A N 1
ATOM 902 C CA . GLU A 1 114 ? -19.756 -6.790 30.023 1.00 93.38 114 GLU A CA 1
ATOM 903 C C . GLU A 1 114 ? -18.392 -6.665 30.706 1.00 93.38 114 GLU A C 1
ATOM 905 O O . GLU A 1 114 ? -18.311 -6.116 31.805 1.00 93.38 114 GLU A O 1
ATOM 910 N N . GLN A 1 115 ? -17.320 -7.081 30.033 1.00 94.06 115 GLN A N 1
ATOM 911 C CA . GLN A 1 115 ? -15.949 -6.974 30.537 1.00 94.06 115 GLN A CA 1
ATOM 912 C C . GLN A 1 115 ? -15.347 -5.566 30.419 1.00 94.06 115 GLN A C 1
ATOM 914 O O . GLN A 1 115 ? -14.303 -5.301 31.015 1.00 94.06 115 GLN A O 1
ATOM 919 N N . LEU A 1 116 ? -15.980 -4.644 29.682 1.00 91.25 116 LEU A N 1
ATOM 920 C CA . LEU A 1 116 ? -15.540 -3.248 29.637 1.00 91.25 116 LEU A CA 1
ATOM 921 C C . LEU A 1 116 ? -15.747 -2.594 31.009 1.00 91.25 116 LEU A C 1
ATOM 923 O O . LEU A 1 116 ? -16.883 -2.408 31.438 1.00 91.25 116 LEU A O 1
ATOM 927 N N . THR A 1 117 ? -14.658 -2.255 31.692 1.00 79.56 117 THR A N 1
ATOM 928 C CA . THR A 1 117 ? -14.665 -1.415 32.902 1.00 79.56 117 THR A CA 1
ATOM 929 C C . THR A 1 117 ? -14.991 0.032 32.588 1.00 79.56 117 THR A C 1
ATOM 931 O O . THR A 1 117 ? -14.439 0.532 31.575 1.00 79.56 117 THR A O 1
#

Radius of gyration: 33.25 Å; chains: 1; bounding box: 57×20×86 Å